Protein AF-A0A8D8S156-F1 (afdb_monomer)

Nearest PDB structures (foldseek):
  2j7q-assembly1_A  TM=8.867E-01  e=9.018E-03  Murid betaherpesvirus 1
  2j7q-assembly2_C  TM=8.568E-01  e=9.575E-03  Murid betaherpesvirus 1
  8adc-assembly1_B  TM=6.521E-01  e=1.154E+00  Waddlia chondrophila

Secondary structure (DSSP, 8-state):
-PPP-PPPPS---PPPSS-TT-TTS-GGGSS--HHHHHHHHHHHHTTS-GGG--HHHHHHHHHHHHHHHHHHHHH-S--S-SS--GGGS--TTEEETTEEE----------TT-TTS-HHHHHHHHHHH-SEEEEEETTTEEEEEE--

Radius of gyration: 17.27 Å; Cα contacts (8 Å, |Δi|>4): 164; chains: 1; bounding box: 49×50×44 Å

Organism: NCBI:txid428564

InterPro domains:
  IPR006928 Herpesvirus large tegument protein, USP domain [PF04843] (24-141)

Sequence (148 aa):
MATFSAVRFCSLVVVGERSQDSSRYKKKYRNTQCTSNALGSLCMARTLSVSEWTSGTITDILDIGFKIHKRSFENRTDKSSEYLASDELLLDDIKVGSKKIECEAVSEFGLGGYLYYNLVQLVGTFFEKYSYGIFTFNNTSTLANCIF

pLDDT: mean 80.77, std 17.19, range [26.23, 96.12]

Mean predicted aligned error: 8.1 Å

Structure (mmCIF, N/CA/C/O backbone):
data_AF-A0A8D8S156-F1
#
_entry.id   AF-A0A8D8S156-F1
#
loop_
_atom_site.group_PDB
_atom_site.id
_atom_site.type_symbol
_atom_site.label_atom_id
_atom_site.label_alt_id
_atom_site.label_comp_id
_atom_site.label_asym_id
_atom_site.label_entity_id
_atom_site.label_seq_id
_atom_site.pdbx_PDB_ins_code
_atom_site.Cartn_x
_atom_site.Cartn_y
_atom_site.Cartn_z
_atom_site.occupancy
_atom_site.B_iso_or_equiv
_atom_site.auth_seq_id
_atom_site.auth_comp_id
_atom_site.auth_asym_id
_atom_site.auth_atom_id
_atom_site.pdbx_PDB_model_num
ATOM 1 N N . MET A 1 1 ? -29.842 -35.008 -17.390 1.00 36.75 1 MET A N 1
ATOM 2 C CA . MET A 1 1 ? -30.301 -33.605 -17.447 1.00 36.75 1 MET A CA 1
ATOM 3 C C . MET A 1 1 ? -29.492 -32.854 -16.401 1.00 36.75 1 MET A C 1
ATOM 5 O O . MET A 1 1 ? -29.607 -33.197 -15.235 1.00 36.75 1 MET A O 1
ATOM 9 N N . ALA A 1 2 ? -28.567 -31.986 -16.814 1.00 30.05 2 ALA A N 1
ATOM 10 C CA . ALA A 1 2 ? -27.703 -31.259 -15.884 1.00 30.05 2 ALA A CA 1
ATOM 11 C C . ALA A 1 2 ? -28.387 -29.951 -15.476 1.00 30.05 2 ALA A C 1
ATOM 13 O O . ALA A 1 2 ? -28.815 -29.182 -16.336 1.00 30.05 2 ALA A O 1
ATOM 14 N N . THR A 1 3 ? -28.506 -29.721 -14.175 1.00 26.23 3 THR A N 1
ATOM 15 C CA . THR A 1 3 ? -28.941 -28.451 -13.597 1.00 26.23 3 THR A CA 1
ATOM 16 C C . THR A 1 3 ? -27.712 -27.622 -13.258 1.00 26.23 3 THR A C 1
ATOM 18 O O . THR A 1 3 ? -26.827 -28.073 -12.534 1.00 26.23 3 THR A O 1
ATOM 21 N N . PHE A 1 4 ? -27.664 -26.399 -13.779 1.00 30.81 4 PHE A N 1
ATOM 22 C CA . PHE A 1 4 ? -26.671 -25.400 -13.404 1.00 30.81 4 PHE A CA 1
ATOM 23 C C . PHE A 1 4 ? -27.339 -24.404 -12.461 1.00 30.81 4 PHE A C 1
ATOM 25 O O . PHE A 1 4 ? -28.304 -23.740 -12.839 1.00 30.81 4 PHE A O 1
ATOM 32 N N . SER A 1 5 ? -26.832 -24.315 -11.236 1.00 36.88 5 SER A N 1
ATOM 33 C CA . SER A 1 5 ? -27.278 -23.340 -10.242 1.00 36.88 5 SER A CA 1
ATOM 34 C C . SER A 1 5 ? -26.220 -22.250 -10.119 1.00 36.88 5 SER A C 1
ATOM 36 O O . SER A 1 5 ? -25.063 -22.545 -9.829 1.00 36.88 5 SER A O 1
ATOM 38 N N . ALA A 1 6 ? -26.606 -20.993 -10.329 1.00 46.16 6 ALA A N 1
ATOM 39 C CA . ALA A 1 6 ? -25.741 -19.845 -10.081 1.00 46.16 6 ALA A CA 1
ATOM 40 C C . ALA A 1 6 ? -26.011 -19.290 -8.676 1.00 46.16 6 ALA A C 1
ATOM 42 O O . ALA A 1 6 ? -27.142 -18.930 -8.350 1.00 46.16 6 ALA A O 1
ATOM 43 N N . VAL A 1 7 ? -24.966 -19.203 -7.853 1.00 46.78 7 VAL A N 1
ATOM 44 C CA . VAL A 1 7 ? -25.000 -18.533 -6.546 1.00 46.78 7 VAL A CA 1
ATOM 45 C C . VAL A 1 7 ? -24.518 -17.095 -6.741 1.00 46.78 7 VAL A C 1
ATOM 47 O O . VAL A 1 7 ? -23.430 -16.868 -7.267 1.00 46.78 7 VAL A O 1
ATOM 50 N N . ARG A 1 8 ? -25.333 -16.111 -6.346 1.00 39.84 8 ARG A N 1
ATOM 51 C CA . ARG A 1 8 ? -24.987 -14.682 -6.388 1.00 39.84 8 ARG A CA 1
ATOM 52 C C . ARG A 1 8 ? -24.569 -14.233 -4.989 1.00 39.84 8 ARG A C 1
ATOM 54 O O . ARG A 1 8 ? -25.395 -14.238 -4.082 1.00 39.84 8 ARG A O 1
ATOM 61 N N . PHE A 1 9 ? -23.317 -13.819 -4.820 1.00 53.00 9 PHE A N 1
ATOM 62 C CA . PHE A 1 9 ? -22.876 -13.134 -3.604 1.00 53.00 9 PHE A CA 1
ATOM 63 C C . PHE A 1 9 ? -23.232 -11.642 -3.693 1.00 53.00 9 PHE A C 1
ATOM 65 O O . PHE A 1 9 ? -22.920 -10.980 -4.685 1.00 53.00 9 PHE A O 1
ATOM 72 N N . CYS A 1 10 ? -23.896 -11.111 -2.665 1.00 48.03 10 CYS A N 1
ATOM 73 C CA . CYS A 1 10 ? -24.144 -9.679 -2.510 1.00 48.03 10 CYS A CA 1
ATOM 74 C C . CYS A 1 10 ? -22.885 -9.014 -1.922 1.00 48.03 10 CYS A C 1
ATOM 76 O O . CYS A 1 10 ? -22.401 -9.438 -0.880 1.00 48.03 10 CYS A O 1
ATOM 78 N N . SER A 1 11 ? -22.362 -8.006 -2.634 1.00 50.12 11 SER A N 1
ATOM 79 C CA . SER A 1 11 ? -21.131 -7.226 -2.379 1.00 50.12 11 SER A CA 1
ATOM 80 C C . SER A 1 11 ? -19.833 -8.033 -2.178 1.00 50.12 11 SER A C 1
ATOM 82 O O . SER A 1 11 ? -19.454 -8.365 -1.063 1.00 50.12 11 SER A O 1
ATOM 84 N N . LEU A 1 12 ? -19.103 -8.255 -3.278 1.00 69.56 12 LEU A N 1
ATOM 85 C CA . LEU A 1 12 ? -17.745 -8.835 -3.329 1.00 69.56 12 LEU A CA 1
ATOM 86 C C . LEU A 1 12 ? -16.613 -7.803 -3.130 1.00 69.56 12 LEU A C 1
ATOM 88 O O . LEU A 1 12 ? -15.444 -8.128 -3.316 1.00 69.56 12 LEU A O 1
ATOM 92 N N . VAL A 1 13 ? -16.942 -6.548 -2.808 1.00 78.25 13 VAL A N 1
ATOM 93 C CA . VAL A 1 13 ? -15.975 -5.443 -2.737 1.00 78.25 13 VAL A CA 1
ATOM 94 C C . VAL A 1 13 ? -16.054 -4.784 -1.369 1.00 78.25 13 VAL A C 1
ATOM 96 O O . VAL A 1 13 ? -17.074 -4.193 -1.019 1.00 78.25 13 VAL A O 1
ATOM 99 N N . VAL A 1 14 ? -14.957 -4.851 -0.617 1.00 82.75 14 VAL A N 1
ATOM 100 C CA . VAL A 1 14 ? -14.780 -4.092 0.624 1.00 82.75 14 VAL A CA 1
ATOM 101 C C . VAL A 1 14 ? -14.156 -2.746 0.270 1.00 82.75 14 VAL A C 1
ATOM 103 O O . VAL A 1 14 ? -13.042 -2.684 -0.247 1.00 82.75 14 VAL A O 1
ATOM 106 N N . VAL A 1 15 ? -14.882 -1.659 0.528 1.00 84.81 15 VAL A N 1
ATOM 107 C CA . VAL A 1 15 ? -14.422 -0.292 0.245 1.00 84.81 15 VAL A CA 1
ATOM 108 C C . VAL A 1 15 ? -13.897 0.336 1.530 1.00 84.81 15 VAL A C 1
ATOM 110 O O . VAL A 1 15 ? -14.511 0.193 2.587 1.00 84.81 15 VAL A O 1
ATOM 113 N N . GLY A 1 16 ? -12.763 1.031 1.453 1.00 84.31 16 GLY A N 1
ATOM 114 C CA . GLY A 1 16 ? -12.232 1.791 2.583 1.00 84.31 16 GLY A CA 1
ATOM 115 C C . GLY A 1 16 ? -13.044 3.049 2.877 1.00 84.31 16 GLY A C 1
ATOM 116 O O . GLY A 1 16 ? -13.679 3.619 1.996 1.00 84.31 16 GLY A O 1
ATOM 117 N N . GLU A 1 17 ? -12.966 3.532 4.114 1.00 89.88 17 GLU A N 1
ATOM 118 C CA . GLU A 1 17 ? -13.616 4.787 4.538 1.00 89.88 17 GLU A CA 1
ATOM 119 C C . GLU A 1 17 ? -12.998 6.027 3.870 1.00 89.88 17 GLU A C 1
ATOM 121 O O . GLU A 1 17 ? -13.553 7.125 3.896 1.00 89.88 17 GLU A O 1
ATOM 126 N N . ARG A 1 18 ? -11.810 5.856 3.285 1.00 91.06 18 ARG A N 1
ATOM 127 C CA . ARG A 1 18 ? -11.044 6.883 2.587 1.00 91.06 18 ARG A CA 1
ATOM 128 C C . ARG A 1 18 ? -10.239 6.270 1.449 1.00 91.06 18 ARG A C 1
ATOM 130 O O . ARG A 1 18 ? -9.983 5.069 1.426 1.00 91.06 18 ARG A O 1
ATOM 137 N N . SER A 1 19 ? -9.785 7.129 0.543 1.00 91.69 19 SER A N 1
ATOM 138 C CA . SER A 1 19 ? -8.843 6.776 -0.516 1.00 91.69 19 SER A CA 1
ATOM 139 C C . SER A 1 19 ? -7.413 7.198 -0.162 1.00 91.69 19 SER A C 1
ATOM 141 O O . SER A 1 19 ? -7.154 7.899 0.823 1.00 91.69 19 SER A O 1
ATOM 143 N N . GLN A 1 20 ? -6.472 6.817 -1.021 1.00 91.31 20 GLN A N 1
ATOM 144 C CA . GLN A 1 20 ? -5.080 7.266 -0.971 1.00 91.31 20 GLN A CA 1
ATOM 145 C C . GLN A 1 20 ? -4.895 8.795 -1.148 1.00 91.31 20 GLN A C 1
ATOM 147 O O . GLN A 1 20 ? -3.815 9.312 -0.861 1.00 91.31 20 GLN A O 1
ATOM 152 N N . ASP A 1 21 ? -5.940 9.536 -1.540 1.00 94.19 21 ASP A N 1
ATOM 153 C CA . ASP A 1 21 ? -5.945 11.009 -1.600 1.00 94.19 21 ASP A CA 1
ATOM 154 C C . ASP A 1 21 ? -6.416 11.678 -0.293 1.00 94.19 21 ASP A C 1
ATOM 156 O O . ASP A 1 21 ? -6.597 12.893 -0.209 1.00 94.19 21 ASP A O 1
ATOM 160 N N . SER A 1 22 ? -6.650 10.897 0.764 1.00 94.06 22 SER A N 1
ATOM 161 C CA . SER A 1 22 ? -7.154 11.431 2.029 1.00 94.06 22 SER A CA 1
ATOM 162 C C . SER A 1 22 ? -6.309 12.596 2.556 1.00 94.06 22 SER A C 1
ATOM 164 O O . SER A 1 22 ? -5.074 12.548 2.586 1.00 94.06 22 SER A O 1
ATOM 166 N N . SER A 1 23 ? -6.987 13.621 3.082 1.00 95.00 23 SER A N 1
ATOM 167 C CA . SER A 1 23 ? -6.347 14.789 3.694 1.00 95.00 23 SER A CA 1
ATOM 168 C C . SER A 1 23 ? -5.447 14.445 4.888 1.00 95.00 23 SER A C 1
ATOM 170 O O . SER A 1 23 ? -4.533 15.208 5.206 1.00 95.00 23 SER A O 1
ATOM 172 N N . ARG A 1 24 ? -5.656 13.267 5.492 1.00 93.56 24 ARG A N 1
ATOM 173 C CA . ARG A 1 24 ? -4.827 12.679 6.551 1.00 93.56 24 ARG A CA 1
ATOM 174 C C . ARG A 1 24 ? -3.387 12.405 6.112 1.00 93.56 24 ARG A C 1
ATOM 176 O O . ARG A 1 24 ? -2.481 12.435 6.944 1.00 93.56 24 ARG A O 1
ATOM 183 N N . TYR A 1 25 ? -3.159 12.168 4.823 1.00 94.19 25 TYR A N 1
ATOM 184 C CA . TYR A 1 25 ? -1.818 12.028 4.265 1.00 94.19 25 TYR A CA 1
ATOM 185 C C . TYR A 1 25 ? -1.257 13.400 3.887 1.00 94.19 25 TYR A C 1
ATOM 187 O O . TYR A 1 25 ? -1.988 14.300 3.459 1.00 94.19 25 TYR A O 1
ATOM 195 N N . LYS A 1 26 ? 0.061 13.594 4.034 1.00 93.19 26 LYS A N 1
ATOM 196 C CA . LYS A 1 26 ? 0.704 14.848 3.604 1.00 93.19 26 LYS A CA 1
ATOM 197 C C . LYS A 1 26 ? 0.529 15.010 2.094 1.00 93.19 26 LYS A C 1
ATOM 199 O O . LYS A 1 26 ? 0.734 14.049 1.365 1.00 93.19 26 LYS A O 1
ATOM 204 N N . LYS A 1 27 ? 0.216 16.229 1.636 1.00 92.75 27 LYS A N 1
ATOM 205 C CA . LYS A 1 27 ? -0.128 16.528 0.232 1.00 92.75 27 LYS A CA 1
ATOM 206 C C . LYS A 1 27 ? 0.858 15.939 -0.789 1.00 92.75 27 LYS A C 1
ATOM 208 O O . LYS A 1 27 ? 0.414 15.372 -1.770 1.00 92.75 27 LYS A O 1
ATOM 213 N N . LYS A 1 28 ? 2.164 16.004 -0.509 1.00 91.38 28 LYS A N 1
ATOM 214 C CA . LYS A 1 28 ? 3.238 15.477 -1.374 1.00 91.38 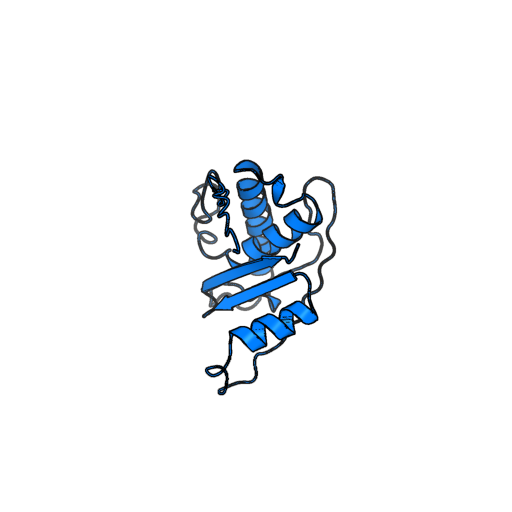28 LYS A CA 1
ATOM 215 C C . LYS A 1 28 ? 3.310 13.946 -1.518 1.00 91.38 28 LYS A C 1
ATOM 217 O O . LYS A 1 28 ? 4.171 13.456 -2.226 1.00 91.38 28 LYS A O 1
ATOM 222 N N . TYR A 1 29 ? 2.506 13.201 -0.765 1.00 92.19 29 TYR A N 1
ATOM 223 C CA . TYR A 1 29 ? 2.495 11.734 -0.766 1.00 92.19 29 TYR A CA 1
ATOM 224 C C . TYR A 1 29 ? 1.117 11.175 -1.142 1.00 92.19 29 TYR A C 1
ATOM 226 O O . TYR A 1 29 ? 0.869 9.991 -0.943 1.00 92.19 29 TYR A O 1
ATOM 234 N N . ARG A 1 30 ? 0.172 12.031 -1.548 1.00 93.12 30 ARG A N 1
ATOM 235 C CA . ARG A 1 30 ? -1.186 11.612 -1.909 1.00 93.12 30 ARG A CA 1
ATOM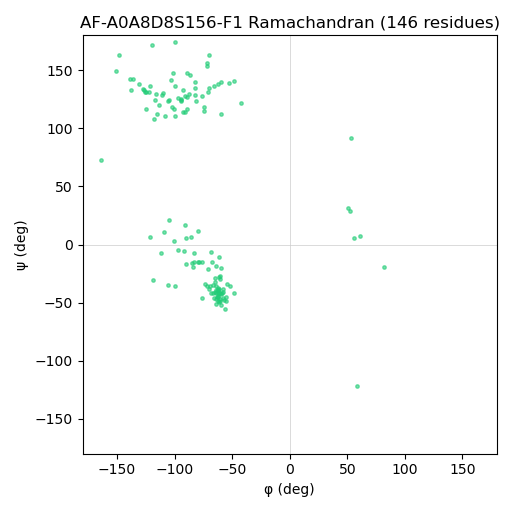 236 C C . ARG A 1 30 ? -1.195 11.107 -3.343 1.00 93.12 30 ARG A C 1
ATOM 238 O O . ARG A 1 30 ? -0.583 11.727 -4.201 1.00 93.12 30 ARG A O 1
ATOM 245 N N . ASN A 1 31 ? -1.933 10.028 -3.593 1.00 91.56 31 ASN A N 1
ATOM 246 C CA . ASN A 1 31 ? -2.039 9.342 -4.888 1.00 91.56 31 ASN A CA 1
ATOM 247 C C . ASN A 1 31 ? -0.737 8.749 -5.461 1.00 91.56 31 ASN A C 1
ATOM 249 O O . ASN A 1 31 ? -0.758 8.228 -6.570 1.00 91.56 31 ASN A O 1
ATOM 253 N N . THR A 1 32 ? 0.364 8.757 -4.711 1.00 91.44 32 THR A N 1
ATOM 254 C CA . THR A 1 32 ? 1.676 8.246 -5.154 1.00 91.44 32 THR A CA 1
ATOM 255 C C . THR A 1 32 ? 2.098 6.983 -4.404 1.00 91.44 32 THR A C 1
ATOM 257 O O . THR A 1 32 ? 3.084 6.335 -4.748 1.00 91.44 32 THR A O 1
ATOM 260 N N . GLN A 1 33 ? 1.337 6.600 -3.377 1.00 92.94 33 GLN A N 1
ATOM 261 C CA . GLN A 1 33 ? 1.623 5.477 -2.490 1.00 92.94 33 GLN A CA 1
ATOM 262 C C . GLN A 1 33 ? 1.005 4.141 -2.945 1.00 92.94 33 GLN A C 1
ATOM 264 O O . GLN A 1 33 ? 0.915 3.212 -2.145 1.00 92.94 33 GLN A O 1
ATOM 269 N N . CYS A 1 34 ? 0.578 4.019 -4.206 1.00 90.62 34 CYS A N 1
ATOM 270 C CA . CYS A 1 34 ? -0.133 2.844 -4.729 1.00 90.62 34 CYS A CA 1
ATOM 271 C C . CYS A 1 34 ? 0.656 1.533 -4.556 1.00 90.62 34 CYS A C 1
ATOM 273 O O . CYS A 1 34 ? 0.122 0.572 -4.003 1.00 90.62 34 CYS A O 1
ATOM 275 N N . THR A 1 35 ? 1.940 1.506 -4.924 1.00 90.50 35 THR A N 1
ATOM 276 C CA . THR A 1 35 ? 2.807 0.325 -4.758 1.00 90.50 35 THR A CA 1
ATOM 277 C C . THR A 1 35 ? 2.987 -0.058 -3.291 1.00 90.50 35 THR A C 1
ATOM 279 O O . THR A 1 35 ? 2.944 -1.231 -2.927 1.00 90.50 35 THR A O 1
ATOM 282 N N . SER A 1 3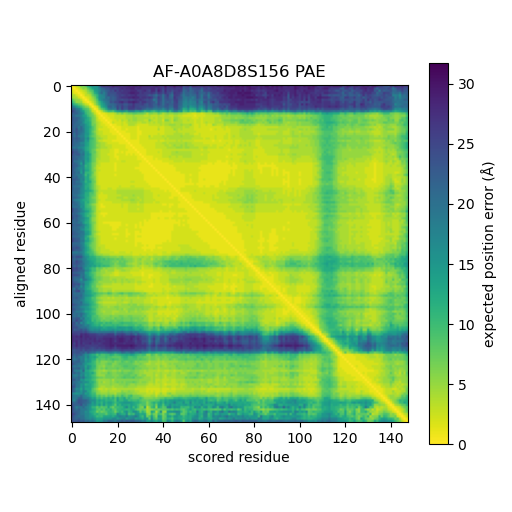6 ? 3.110 0.931 -2.408 1.00 94.06 36 SER A N 1
ATOM 283 C CA . SER A 1 36 ? 3.244 0.680 -0.973 1.00 94.06 36 SER A CA 1
ATOM 284 C C . SER A 1 36 ? 1.926 0.226 -0.334 1.00 94.06 36 SER A C 1
ATOM 286 O O . SER A 1 36 ? 1.946 -0.611 0.564 1.00 94.06 36 SER A O 1
ATOM 288 N N . ASN A 1 37 ? 0.779 0.728 -0.805 1.00 94.75 37 ASN A N 1
ATOM 289 C CA . ASN A 1 37 ? -0.545 0.243 -0.404 1.00 94.75 37 ASN A CA 1
ATOM 290 C C . ASN A 1 37 ? -0.758 -1.210 -0.842 1.00 94.75 37 ASN A C 1
ATOM 292 O O . ASN A 1 37 ? -1.304 -1.997 -0.071 1.00 94.75 37 ASN A O 1
ATOM 296 N N . ALA A 1 38 ? -0.291 -1.572 -2.042 1.00 92.69 38 ALA A N 1
ATOM 297 C CA . ALA A 1 38 ? -0.313 -2.947 -2.523 1.00 92.69 38 ALA A CA 1
ATOM 298 C C . ALA A 1 38 ? 0.507 -3.869 -1.607 1.00 92.69 38 ALA A C 1
ATOM 300 O O . ALA A 1 38 ? 0.001 -4.886 -1.150 1.00 92.69 38 ALA A O 1
ATOM 301 N N . LEU A 1 39 ? 1.727 -3.482 -1.227 1.00 93.06 39 LEU A N 1
ATOM 302 C CA . LEU A 1 39 ? 2.500 -4.244 -0.240 1.00 93.06 39 LEU A CA 1
ATOM 303 C C . LEU A 1 39 ? 1.793 -4.323 1.126 1.00 93.06 39 LEU A C 1
ATOM 305 O O . LEU A 1 39 ? 1.765 -5.382 1.756 1.00 93.06 39 LEU A O 1
ATOM 309 N N . GLY A 1 40 ? 1.195 -3.219 1.580 1.00 94.69 40 GLY A N 1
ATOM 310 C CA . GLY A 1 40 ? 0.427 -3.171 2.824 1.00 94.69 40 GLY A CA 1
ATOM 311 C C . GLY A 1 40 ? -0.743 -4.159 2.845 1.00 94.69 40 GLY A C 1
ATOM 312 O O . GLY A 1 40 ? -0.985 -4.790 3.875 1.00 94.69 40 GLY A O 1
ATOM 313 N N . SER A 1 41 ? -1.433 -4.350 1.715 1.00 93.94 41 SER A N 1
ATOM 314 C CA . SER A 1 41 ? -2.539 -5.307 1.613 1.00 93.94 41 SER A CA 1
ATOM 315 C C . SER A 1 41 ? -2.057 -6.757 1.661 1.00 93.94 41 SER A C 1
ATOM 317 O O . SER A 1 41 ? -2.675 -7.564 2.354 1.00 93.94 41 SER A O 1
ATOM 319 N N . LEU A 1 42 ? -0.918 -7.078 1.036 1.00 93.12 42 LEU A N 1
ATOM 320 C CA . LEU A 1 42 ? -0.295 -8.405 1.148 1.00 93.12 42 LEU A CA 1
ATOM 321 C C . LEU A 1 42 ? 0.109 -8.707 2.601 1.00 93.12 42 LEU A C 1
ATOM 323 O O . LEU A 1 42 ? -0.180 -9.782 3.128 1.00 93.12 42 LEU A O 1
ATOM 327 N N . CYS A 1 43 ? 0.709 -7.731 3.291 1.00 93.31 43 CYS A N 1
ATOM 328 C CA . CYS A 1 43 ? 1.078 -7.863 4.704 1.00 93.31 43 CYS A CA 1
ATOM 329 C C . CYS A 1 43 ? -0.151 -8.083 5.602 1.00 93.31 43 CYS A C 1
ATOM 331 O O . CYS A 1 43 ? -0.111 -8.878 6.547 1.00 93.31 43 CYS A O 1
ATOM 333 N N . MET A 1 44 ? -1.257 -7.394 5.300 1.00 94.00 44 MET A N 1
ATOM 334 C CA . MET A 1 44 ? -2.528 -7.589 5.992 1.00 94.00 44 MET A CA 1
ATOM 335 C C . MET A 1 44 ? -3.104 -8.980 5.722 1.00 94.00 44 MET A C 1
ATOM 337 O O . MET A 1 44 ? -3.472 -9.661 6.674 1.00 94.00 44 MET A O 1
ATOM 341 N N . ALA A 1 45 ? -3.111 -9.441 4.467 1.00 91.50 45 ALA A N 1
ATOM 342 C CA . ALA A 1 45 ? -3.621 -10.761 4.084 1.00 91.50 45 ALA A CA 1
ATOM 343 C C . ALA A 1 45 ? -2.860 -11.902 4.776 1.00 91.50 45 ALA A C 1
ATOM 345 O O . ALA A 1 45 ? -3.431 -12.941 5.093 1.00 91.50 45 ALA A O 1
ATOM 346 N N . ARG A 1 46 ? -1.573 -11.691 5.081 1.00 90.44 46 ARG A N 1
ATOM 347 C CA . ARG A 1 46 ? -0.764 -12.640 5.856 1.00 90.44 46 ARG A CA 1
ATOM 348 C C . ARG A 1 46 ? -1.150 -12.706 7.340 1.00 90.44 46 ARG A C 1
ATOM 350 O O . ARG A 1 46 ? -0.816 -13.685 8.012 1.00 90.44 46 ARG A O 1
ATOM 357 N N . THR A 1 47 ? -1.807 -11.666 7.851 1.00 91.44 47 THR A N 1
ATOM 358 C CA . THR A 1 47 ? -2.119 -11.468 9.275 1.00 91.44 47 THR A CA 1
ATOM 359 C C . THR A 1 47 ? -3.587 -11.718 9.615 1.00 91.44 47 THR A C 1
ATOM 361 O O . THR A 1 47 ? -3.867 -12.191 10.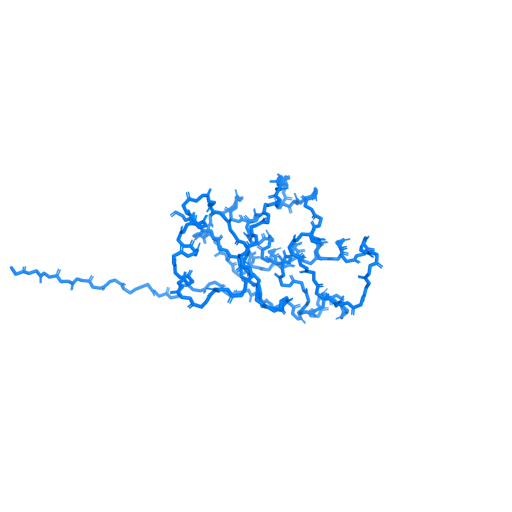719 1.00 91.44 47 THR A O 1
ATOM 364 N N . LEU A 1 48 ? -4.488 -11.377 8.695 1.00 91.19 48 LEU A N 1
ATOM 365 C CA . LEU A 1 48 ? -5.940 -11.414 8.827 1.00 91.19 48 LEU A CA 1
ATOM 366 C C . LEU A 1 48 ? -6.538 -11.965 7.529 1.00 91.19 48 LEU A C 1
ATOM 368 O O . LEU A 1 48 ? -6.171 -11.496 6.446 1.00 91.19 48 LEU A O 1
ATOM 372 N N . SER A 1 49 ? -7.468 -12.919 7.633 1.00 90.06 49 SER A N 1
ATOM 373 C CA . SER A 1 49 ? -8.110 -13.500 6.452 1.00 90.06 49 SER A CA 1
ATOM 374 C C . SER A 1 49 ? -8.827 -12.418 5.646 1.00 90.06 49 SER A C 1
ATOM 376 O O . SER A 1 49 ? -9.497 -11.557 6.216 1.00 90.06 49 SER A O 1
ATOM 378 N N . VAL A 1 50 ? -8.749 -12.477 4.313 1.00 87.25 50 VAL A N 1
ATOM 379 C CA . VAL A 1 50 ? -9.462 -11.521 3.444 1.00 87.25 50 VAL A CA 1
ATOM 380 C C . VAL A 1 50 ? -10.976 -11.585 3.632 1.00 87.25 50 VAL A C 1
ATOM 382 O O . VAL A 1 50 ? -11.650 -10.567 3.500 1.00 87.25 50 VAL A O 1
ATOM 385 N N . SER A 1 51 ? -11.516 -12.736 4.043 1.00 88.19 51 SER A N 1
ATOM 386 C CA . SER 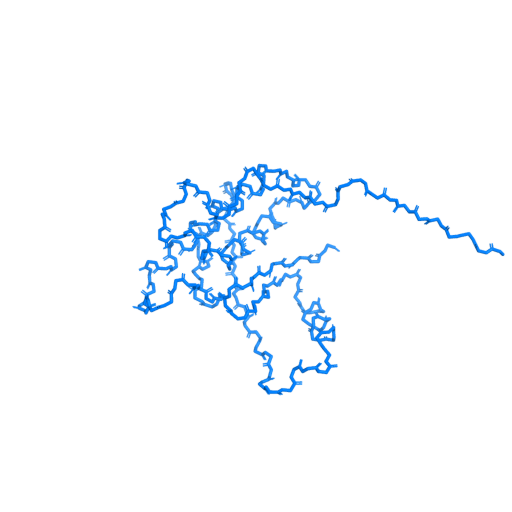A 1 51 ? -12.935 -12.875 4.398 1.00 88.19 51 SER A CA 1
ATOM 387 C C . SER A 1 51 ? -13.352 -12.044 5.618 1.00 88.19 51 SER A C 1
ATOM 389 O O . SER A 1 51 ? -14.540 -11.822 5.825 1.00 88.19 51 SER A O 1
ATOM 391 N N . GLU A 1 52 ? -12.394 -11.615 6.440 1.00 90.12 52 GLU A N 1
ATOM 392 C CA . GLU A 1 52 ? -12.610 -10.821 7.655 1.00 90.12 52 GLU A CA 1
ATOM 393 C C . GLU A 1 52 ? -12.313 -9.331 7.429 1.00 90.12 52 GLU A C 1
ATOM 395 O O . GLU A 1 52 ? -12.358 -8.532 8.366 1.00 90.12 52 GLU A O 1
ATOM 400 N N . TRP A 1 53 ? -11.978 -8.935 6.197 1.00 91.88 53 TRP A N 1
ATOM 401 C CA . TRP A 1 53 ? -11.650 -7.550 5.896 1.00 91.88 53 TRP A CA 1
ATOM 402 C C . TRP A 1 53 ? -12.881 -6.656 5.979 1.00 91.88 53 TRP A C 1
ATOM 404 O O . TRP A 1 53 ? -13.947 -6.937 5.436 1.00 91.88 53 TRP A O 1
ATOM 414 N N . THR A 1 54 ? -12.688 -5.518 6.629 1.00 92.56 54 THR A N 1
ATOM 415 C CA . THR A 1 54 ? -13.689 -4.465 6.777 1.00 92.56 54 THR A CA 1
ATOM 416 C C . THR A 1 54 ? -13.182 -3.174 6.147 1.00 92.56 54 THR A C 1
ATOM 418 O O . THR A 1 54 ? -12.004 -3.047 5.805 1.00 92.56 54 THR A O 1
ATOM 421 N N . SER A 1 55 ? -14.043 -2.163 6.045 1.00 91.69 55 SER A N 1
ATOM 422 C CA . SER A 1 55 ? -13.619 -0.810 5.667 1.00 91.69 55 SER A CA 1
ATOM 423 C C . SER A 1 55 ? -12.493 -0.277 6.564 1.00 91.69 55 SER A C 1
ATOM 425 O O . SER A 1 55 ? -11.584 0.387 6.064 1.00 91.69 55 SER A O 1
ATOM 427 N N . GLY A 1 56 ? -12.498 -0.639 7.855 1.00 93.88 56 GLY A N 1
ATOM 428 C CA . GLY A 1 56 ? -11.413 -0.345 8.795 1.00 93.88 56 GLY A CA 1
ATOM 429 C C . GLY A 1 56 ? -10.105 -1.048 8.423 1.00 93.88 56 GLY A C 1
ATOM 430 O O . GLY A 1 56 ? -9.051 -0.421 8.410 1.00 93.88 56 GLY A O 1
ATOM 431 N N . THR A 1 57 ? -10.173 -2.310 7.995 1.00 94.75 57 THR A N 1
ATOM 432 C CA . THR A 1 57 ? -9.004 -3.047 7.489 1.00 94.75 57 THR A CA 1
ATOM 433 C C . THR A 1 57 ? -8.387 -2.362 6.269 1.00 94.75 57 THR A C 1
ATOM 435 O O . THR A 1 57 ? -7.167 -2.224 6.191 1.00 94.75 57 THR A O 1
ATOM 438 N N . ILE A 1 58 ? -9.209 -1.875 5.332 1.00 94.44 58 ILE A N 1
ATOM 439 C CA . ILE A 1 58 ? -8.714 -1.112 4.175 1.00 94.44 58 ILE A CA 1
ATOM 440 C C . ILE A 1 58 ? -8.067 0.206 4.630 1.00 94.44 58 ILE A C 1
ATOM 442 O O . ILE A 1 58 ? -6.994 0.570 4.154 1.00 94.44 58 ILE A O 1
ATOM 446 N N . THR A 1 59 ? -8.673 0.905 5.592 1.00 94.25 59 THR A N 1
ATOM 447 C CA . THR A 1 59 ? -8.107 2.111 6.218 1.00 94.25 59 THR A CA 1
ATOM 448 C C . THR A 1 59 ? -6.736 1.842 6.856 1.00 94.25 59 THR A C 1
ATOM 450 O O . THR A 1 59 ? -5.831 2.670 6.705 1.00 94.25 59 THR A O 1
ATOM 453 N N . ASP A 1 60 ? -6.558 0.697 7.519 1.00 95.31 60 ASP A N 1
ATOM 454 C CA . ASP A 1 60 ? -5.284 0.277 8.111 1.00 95.31 60 ASP A CA 1
ATOM 455 C C . ASP A 1 60 ? -4.239 -0.057 7.044 1.00 95.31 60 ASP A C 1
ATOM 457 O O . ASP A 1 60 ? -3.087 0.366 7.159 1.00 95.31 60 ASP A O 1
ATOM 461 N N . ILE A 1 61 ? -4.640 -0.748 5.970 1.00 95.88 61 ILE A N 1
ATOM 462 C CA . ILE A 1 61 ? -3.785 -1.025 4.806 1.00 95.88 61 ILE A CA 1
ATOM 463 C C . ILE A 1 61 ? -3.224 0.279 4.230 1.00 95.8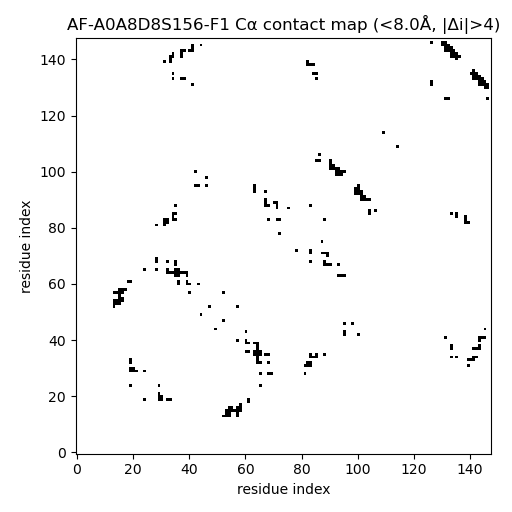8 61 ILE A C 1
ATOM 465 O O . ILE A 1 61 ? -2.022 0.369 3.978 1.00 95.88 61 ILE A O 1
ATOM 469 N N . LEU A 1 62 ? -4.060 1.310 4.070 1.00 95.75 62 LEU A N 1
ATOM 470 C CA . LEU A 1 62 ? -3.612 2.608 3.561 1.00 95.75 62 LEU A CA 1
ATOM 471 C C . LEU A 1 62 ? -2.648 3.317 4.532 1.00 95.75 62 LEU A C 1
ATOM 473 O O . LEU A 1 62 ? -1.712 3.988 4.097 1.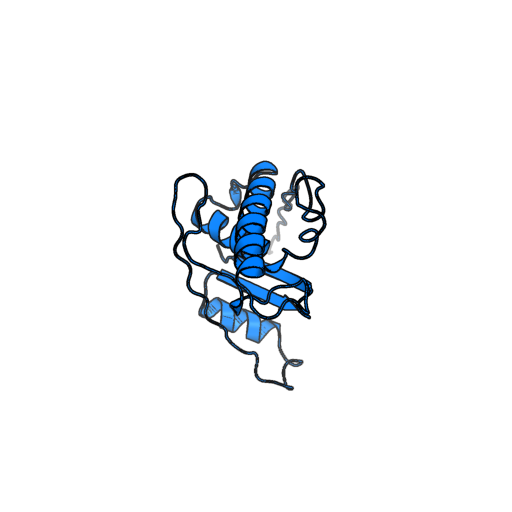00 95.75 62 LEU A O 1
ATOM 477 N N . ASP A 1 63 ? -2.834 3.178 5.849 1.00 95.94 63 ASP A N 1
ATOM 478 C CA . ASP A 1 63 ? -1.903 3.742 6.839 1.00 95.94 63 ASP A CA 1
ATOM 479 C C . ASP A 1 63 ? -0.567 2.989 6.889 1.00 95.94 63 ASP A C 1
ATOM 481 O O . ASP A 1 63 ? 0.482 3.618 7.059 1.00 95.94 63 ASP A O 1
ATOM 485 N N . ILE A 1 64 ? -0.575 1.667 6.707 1.00 95.81 64 ILE A N 1
ATOM 486 C CA . ILE A 1 64 ? 0.641 0.859 6.543 1.00 95.81 64 ILE A CA 1
ATOM 487 C C . ILE A 1 64 ? 1.369 1.280 5.261 1.00 95.81 64 ILE A C 1
ATOM 489 O O . ILE A 1 64 ? 2.551 1.630 5.314 1.00 95.81 64 ILE A O 1
ATOM 493 N N . GLY A 1 65 ? 0.656 1.330 4.134 1.00 95.38 65 GLY A N 1
ATOM 494 C CA . GLY A 1 65 ? 1.208 1.722 2.840 1.00 95.38 65 GLY A CA 1
ATOM 495 C C . GLY A 1 65 ? 1.799 3.129 2.854 1.00 95.38 65 GLY A C 1
ATOM 496 O O . GLY A 1 65 ? 2.917 3.331 2.387 1.00 95.38 65 GLY A O 1
ATOM 497 N N . PHE A 1 66 ? 1.134 4.094 3.495 1.00 96.12 66 PHE A N 1
ATOM 498 C CA . PHE A 1 66 ? 1.680 5.440 3.677 1.00 96.12 66 PHE A CA 1
ATOM 499 C C . PHE A 1 66 ? 2.996 5.455 4.470 1.00 96.12 66 PHE A C 1
ATOM 501 O O . PHE A 1 66 ? 3.921 6.183 4.103 1.00 96.12 66 PHE A O 1
ATOM 508 N N . LYS A 1 67 ? 3.111 4.666 5.550 1.00 95.69 67 LYS A N 1
ATOM 509 C CA . LYS A 1 67 ? 4.353 4.576 6.341 1.00 95.69 67 LYS A CA 1
ATOM 510 C C . LYS A 1 67 ? 5.500 4.005 5.507 1.00 95.69 67 LYS A C 1
ATOM 512 O O . LYS A 1 67 ? 6.588 4.582 5.517 1.00 95.69 67 LYS A O 1
ATOM 517 N N . ILE A 1 68 ? 5.237 2.928 4.764 1.00 95.44 68 ILE A N 1
ATOM 518 C CA . ILE A 1 68 ? 6.207 2.299 3.857 1.00 95.44 68 ILE A CA 1
ATOM 519 C C . ILE A 1 68 ? 6.634 3.292 2.771 1.00 95.44 68 ILE A C 1
ATOM 521 O O . ILE A 1 68 ? 7.831 3.506 2.578 1.00 95.44 68 ILE A O 1
ATOM 525 N N . HIS A 1 69 ? 5.671 3.945 2.111 1.00 95.06 69 HIS A N 1
ATOM 526 C CA . HIS A 1 69 ? 5.932 4.911 1.044 1.00 95.06 69 HIS A CA 1
ATOM 527 C C . HIS A 1 69 ? 6.786 6.067 1.547 1.00 95.06 69 HIS A C 1
ATOM 529 O O . HIS A 1 69 ? 7.837 6.353 0.984 1.00 95.06 69 HIS A O 1
ATOM 535 N N . LYS A 1 70 ? 6.372 6.700 2.652 1.00 95.44 70 LYS A N 1
ATOM 536 C CA . LYS A 1 70 ? 7.098 7.821 3.248 1.00 95.44 70 LYS A CA 1
ATOM 537 C C . LYS A 1 70 ? 8.546 7.435 3.551 1.00 95.44 70 LYS A C 1
ATOM 539 O O . LYS A 1 70 ? 9.447 8.180 3.181 1.00 95.44 70 LYS A O 1
ATOM 544 N N . ARG A 1 71 ? 8.770 6.290 4.208 1.00 95.38 71 ARG A N 1
ATOM 545 C CA . ARG A 1 71 ? 10.119 5.832 4.567 1.00 95.38 71 ARG A CA 1
ATOM 546 C C . ARG A 1 71 ? 10.966 5.581 3.319 1.00 95.38 71 ARG A C 1
ATOM 548 O O . ARG A 1 71 ? 12.087 6.071 3.243 1.00 95.38 71 ARG A O 1
ATOM 555 N N . SER A 1 72 ? 10.423 4.860 2.345 1.00 94.56 72 SER A N 1
ATOM 556 C CA . SER A 1 72 ? 11.128 4.503 1.107 1.00 94.56 72 SER A CA 1
ATOM 557 C C . SER A 1 72 ? 11.476 5.752 0.288 1.00 94.56 72 SER A C 1
ATOM 559 O O . SER A 1 72 ? 12.630 5.978 -0.062 1.00 94.56 72 SER A O 1
ATOM 561 N N . PHE A 1 73 ? 10.508 6.653 0.110 1.00 94.31 73 PHE A N 1
ATOM 562 C CA . PHE A 1 73 ? 10.689 7.928 -0.583 1.00 94.31 73 PHE A CA 1
ATOM 563 C C . PHE A 1 73 ? 11.720 8.837 0.097 1.00 94.31 73 PHE A C 1
ATOM 565 O O . PHE A 1 73 ? 12.459 9.560 -0.571 1.00 94.31 73 PHE A O 1
ATOM 572 N N . GLU A 1 74 ? 11.749 8.869 1.432 1.00 94.00 74 GLU A N 1
ATOM 573 C CA . GLU A 1 74 ? 12.675 9.722 2.181 1.00 94.00 74 GLU A CA 1
ATOM 574 C C . GLU A 1 74 ? 14.130 9.247 2.053 1.00 94.00 74 GLU A C 1
ATOM 576 O O . GLU A 1 74 ? 15.010 10.104 1.934 1.00 94.00 74 GLU A O 1
ATOM 581 N N . ASN A 1 75 ? 14.354 7.927 1.990 1.00 92.25 75 ASN A N 1
ATOM 582 C CA . ASN A 1 75 ? 15.675 7.292 1.854 1.00 92.25 75 ASN A CA 1
ATOM 583 C C . ASN A 1 75 ? 16.197 7.216 0.413 1.00 92.25 75 ASN A C 1
ATOM 585 O O . ASN A 1 75 ? 17.380 6.979 0.186 1.00 92.25 75 ASN A O 1
ATOM 589 N N . ARG A 1 76 ? 15.324 7.429 -0.564 1.00 89.31 76 ARG A N 1
ATOM 590 C CA . ARG A 1 76 ? 15.667 7.443 -1.980 1.00 89.31 76 ARG A CA 1
ATOM 591 C C . ARG A 1 76 ? 16.597 8.605 -2.349 1.00 89.31 76 ARG A C 1
ATOM 593 O O . ARG A 1 76 ? 16.351 9.752 -1.963 1.00 89.31 76 ARG A O 1
ATOM 600 N N . THR A 1 77 ? 17.615 8.316 -3.162 1.00 87.44 77 THR A N 1
ATOM 601 C CA . THR A 1 77 ? 18.560 9.317 -3.687 1.00 87.44 77 THR A CA 1
ATOM 602 C C . THR A 1 77 ? 17.952 10.157 -4.813 1.00 87.44 77 THR A C 1
ATOM 604 O O . THR A 1 77 ? 18.061 11.380 -4.773 1.00 87.44 77 THR A O 1
ATOM 607 N N . ASP A 1 78 ? 17.275 9.531 -5.782 1.00 86.81 78 ASP A N 1
ATOM 608 C CA . ASP A 1 78 ? 16.630 10.237 -6.896 1.00 86.81 78 ASP A CA 1
ATOM 609 C C . ASP A 1 78 ? 15.161 10.561 -6.598 1.00 86.81 78 ASP A C 1
ATOM 611 O O . ASP A 1 78 ? 14.325 9.673 -6.508 1.00 86.81 78 ASP A O 1
ATOM 615 N N . LYS A 1 79 ? 14.820 11.845 -6.477 1.00 85.19 79 LYS A N 1
ATOM 616 C CA . LYS A 1 79 ? 13.446 12.298 -6.198 1.00 85.19 79 LYS A CA 1
ATOM 617 C C . LYS A 1 79 ? 12.736 12.879 -7.424 1.00 85.19 79 LYS A C 1
ATOM 619 O O . LYS A 1 79 ? 11.777 13.627 -7.257 1.00 85.19 79 LYS A O 1
ATOM 624 N N . SER A 1 80 ? 13.203 12.540 -8.626 1.00 84.75 80 SER A N 1
ATOM 625 C CA . SER A 1 80 ? 12.650 12.999 -9.907 1.00 84.75 80 SER A CA 1
ATOM 626 C C . SER A 1 80 ? 11.200 12.555 -10.141 1.00 84.75 80 SER A C 1
ATOM 628 O O . SER A 1 80 ? 10.395 13.327 -10.657 1.00 84.75 80 SER A O 1
ATOM 630 N N . SER A 1 81 ? 10.852 11.335 -9.727 1.00 86.38 81 SER A N 1
ATOM 631 C CA . SER A 1 81 ? 9.494 10.778 -9.776 1.00 86.38 81 SER A CA 1
ATOM 632 C C . SER A 1 81 ? 8.837 10.843 -8.403 1.00 86.38 81 SER A C 1
ATOM 634 O O . SER A 1 81 ? 9.508 10.659 -7.395 1.00 86.38 81 SER A O 1
ATOM 636 N N . GLU A 1 82 ? 7.523 11.026 -8.307 1.00 86.62 82 GLU A N 1
ATOM 637 C CA . GLU A 1 82 ? 6.826 10.878 -7.019 1.00 86.62 82 GLU A CA 1
ATOM 638 C C . GLU A 1 82 ? 6.429 9.422 -6.707 1.00 86.62 82 GLU A C 1
ATOM 640 O O . GLU A 1 82 ? 6.157 9.080 -5.555 1.00 86.62 82 GLU A O 1
ATOM 645 N N . TYR A 1 83 ? 6.444 8.558 -7.724 1.00 87.50 83 TYR A N 1
ATOM 646 C CA . TYR A 1 83 ? 6.086 7.145 -7.635 1.00 87.50 83 TYR A CA 1
ATOM 647 C C . TYR A 1 83 ? 7.298 6.286 -7.283 1.00 87.50 83 TYR A C 1
ATOM 649 O O . TYR A 1 83 ? 8.416 6.597 -7.696 1.00 87.50 83 TYR A O 1
ATOM 657 N N . LEU A 1 84 ? 7.039 5.201 -6.549 1.00 87.00 84 LEU A N 1
ATOM 658 C CA . LEU A 1 84 ? 8.024 4.178 -6.210 1.00 87.00 84 LEU A CA 1
ATOM 659 C C . LEU A 1 84 ? 7.711 2.881 -6.959 1.00 87.00 84 LEU A C 1
ATOM 661 O O . LEU A 1 84 ? 6.576 2.384 -6.908 1.00 87.00 84 LEU A O 1
ATOM 665 N N . ALA A 1 85 ? 8.725 2.325 -7.609 1.00 83.88 85 ALA A N 1
ATOM 666 C CA . ALA A 1 85 ? 8.729 0.957 -8.091 1.00 83.88 85 ALA A CA 1
ATOM 667 C C . ALA A 1 85 ? 8.801 -0.037 -6.916 1.00 83.88 85 ALA A C 1
ATOM 669 O O . ALA A 1 85 ? 9.097 0.324 -5.774 1.00 83.88 85 ALA A O 1
ATOM 670 N N . SER A 1 86 ? 8.464 -1.301 -7.179 1.00 82.25 86 SER A N 1
ATOM 671 C CA . SER A 1 86 ? 8.381 -2.335 -6.138 1.00 82.25 86 SER A CA 1
ATOM 672 C C . SER A 1 86 ? 9.737 -2.643 -5.493 1.00 82.25 86 SER A C 1
ATOM 674 O O . SER A 1 86 ? 9.785 -2.948 -4.305 1.00 82.25 86 SER A O 1
ATOM 676 N N . ASP A 1 87 ? 10.825 -2.534 -6.254 1.00 84.94 87 ASP A N 1
ATOM 677 C CA . ASP A 1 87 ? 12.215 -2.719 -5.816 1.00 84.94 87 ASP A CA 1
ATOM 678 C C . ASP A 1 87 ? 12.789 -1.505 -5.064 1.00 84.94 87 ASP A C 1
ATOM 680 O O . ASP A 1 87 ? 13.778 -1.635 -4.348 1.00 84.94 87 ASP A O 1
ATOM 684 N N . GLU A 1 88 ? 12.139 -0.342 -5.149 1.00 88.38 88 GLU A N 1
ATOM 685 C CA . GLU A 1 88 ? 12.468 0.839 -4.342 1.00 88.38 88 GLU A CA 1
ATOM 686 C C . GLU A 1 88 ? 11.827 0.805 -2.943 1.00 88.38 88 GLU A C 1
ATOM 688 O O . GLU A 1 88 ? 12.087 1.684 -2.113 1.00 88.38 88 GLU A O 1
ATOM 693 N N . LEU A 1 89 ? 10.954 -0.170 -2.660 1.00 90.56 89 LEU A N 1
ATOM 694 C CA . LEU A 1 89 ? 10.299 -0.280 -1.361 1.00 90.56 89 LEU A CA 1
ATOM 695 C C . LEU A 1 89 ? 11.251 -0.841 -0.307 1.00 90.56 89 LEU A C 1
ATOM 697 O O . LEU A 1 89 ? 11.802 -1.930 -0.437 1.00 90.56 89 LEU A O 1
ATOM 701 N N . LEU A 1 90 ? 11.353 -0.131 0.812 1.00 92.38 90 LEU A N 1
ATOM 702 C CA . LEU A 1 90 ? 12.006 -0.640 2.008 1.00 92.38 90 LEU A CA 1
ATOM 703 C C . LEU A 1 90 ? 11.098 -1.674 2.683 1.00 92.38 90 LEU A C 1
ATOM 705 O O . LEU A 1 90 ? 10.007 -1.326 3.149 1.00 92.38 90 LEU A O 1
ATOM 709 N N . LEU A 1 91 ? 11.551 -2.928 2.728 1.00 91.81 91 LEU A N 1
ATOM 710 C CA . LEU A 1 91 ? 10.785 -4.087 3.210 1.00 91.81 91 LEU A CA 1
ATOM 711 C C . LEU A 1 91 ? 11.066 -4.464 4.672 1.00 91.81 91 LEU A C 1
ATOM 713 O O . LEU A 1 91 ? 10.419 -5.349 5.228 1.00 91.81 91 LEU A O 1
ATOM 717 N N . ASP A 1 92 ? 12.012 -3.786 5.314 1.00 89.44 92 ASP A N 1
ATOM 718 C CA . ASP A 1 92 ? 12.372 -3.975 6.715 1.00 89.44 92 ASP A CA 1
ATOM 719 C C . ASP A 1 92 ? 11.286 -3.433 7.660 1.00 89.44 92 ASP A C 1
ATOM 721 O O . ASP A 1 92 ? 10.544 -2.514 7.326 1.00 89.44 92 ASP A O 1
ATOM 725 N N . ASP A 1 93 ? 11.183 -3.967 8.876 1.00 87.75 93 ASP A N 1
ATOM 726 C CA . ASP A 1 93 ? 10.373 -3.390 9.965 1.00 87.75 93 ASP A CA 1
ATOM 727 C C . ASP A 1 93 ? 8.894 -3.076 9.650 1.00 87.75 93 ASP A C 1
ATOM 729 O O . ASP A 1 93 ? 8.276 -2.210 10.281 1.00 87.75 93 ASP A O 1
ATOM 733 N N . ILE A 1 94 ? 8.283 -3.818 8.724 1.00 92.50 94 ILE A N 1
ATOM 734 C CA . ILE A 1 94 ? 6.846 -3.720 8.461 1.00 92.50 94 ILE A CA 1
ATOM 735 C C . ILE A 1 94 ? 6.082 -4.325 9.644 1.00 92.50 94 ILE A C 1
ATOM 737 O O . ILE A 1 94 ? 6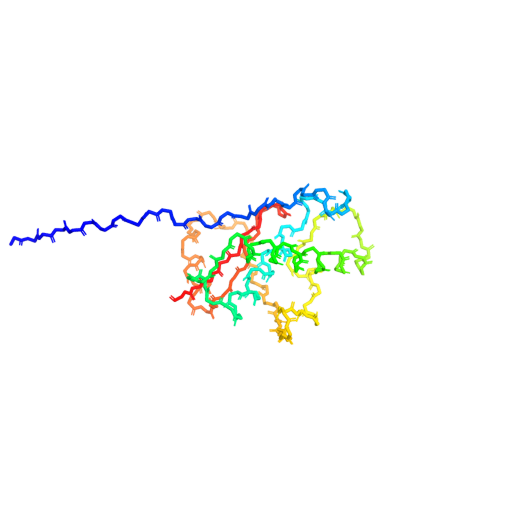.379 -5.428 10.108 1.00 92.50 94 ILE A O 1
ATOM 741 N N . LYS A 1 95 ? 5.082 -3.592 10.148 1.00 92.69 95 LYS A N 1
ATOM 742 C CA . LYS A 1 95 ? 4.233 -4.027 11.263 1.00 92.69 95 LYS A CA 1
ATOM 743 C C . LYS A 1 95 ? 2.757 -3.941 10.905 1.00 92.69 95 LYS A C 1
ATOM 745 O O . LYS A 1 95 ? 2.295 -2.901 10.437 1.00 92.69 95 LYS A O 1
ATOM 750 N N . VAL A 1 96 ? 2.025 -5.007 11.216 1.00 92.44 96 VAL A N 1
ATOM 751 C CA . VAL A 1 96 ? 0.561 -5.073 11.146 1.00 92.44 96 VAL A CA 1
ATOM 752 C C . VAL A 1 96 ? 0.049 -5.342 12.559 1.00 92.44 96 VAL A C 1
ATOM 754 O O . VAL A 1 96 ? 0.269 -6.415 13.125 1.00 92.44 96 VAL A O 1
ATOM 757 N N . GLY A 1 97 ? -0.564 -4.331 13.179 1.00 88.88 97 GLY A N 1
ATOM 758 C CA . GLY A 1 97 ? -0.861 -4.358 14.613 1.00 88.88 97 GLY A CA 1
ATOM 759 C C . GLY A 1 97 ? 0.418 -4.536 15.443 1.00 88.88 97 GLY A C 1
ATOM 760 O O . GLY A 1 97 ? 1.349 -3.737 15.341 1.00 88.88 97 GLY A O 1
ATOM 761 N N . SER A 1 98 ? 0.472 -5.595 16.253 1.00 87.81 98 SER A N 1
ATOM 762 C CA . SER A 1 98 ? 1.644 -5.966 17.060 1.00 87.81 98 SER A CA 1
ATOM 763 C C . SER A 1 98 ? 2.609 -6.936 16.364 1.00 87.81 98 SER A C 1
ATOM 765 O O . SER A 1 98 ? 3.671 -7.225 16.915 1.00 87.81 98 SER A O 1
ATOM 767 N N . LYS A 1 99 ? 2.276 -7.442 15.168 1.00 91.56 99 LYS A N 1
ATOM 768 C CA . LYS A 1 99 ? 3.080 -8.448 14.460 1.00 91.56 99 LYS A CA 1
ATOM 769 C C . LYS A 1 99 ? 4.071 -7.784 13.507 1.00 91.56 99 LYS A C 1
ATOM 771 O O . LYS A 1 99 ? 3.690 -6.904 12.735 1.00 91.56 99 LYS A O 1
ATOM 776 N N . LYS A 1 100 ? 5.332 -8.226 13.545 1.00 92.88 100 LYS A N 1
ATOM 777 C CA . LYS A 1 100 ? 6.340 -7.900 12.527 1.00 92.88 100 LYS A CA 1
ATOM 778 C C . LYS A 1 100 ? 6.157 -8.841 11.337 1.00 92.88 100 LYS A C 1
ATOM 780 O O . LYS A 1 100 ? 5.967 -10.037 11.543 1.00 92.88 100 LYS A O 1
ATOM 785 N N . ILE A 1 101 ? 6.194 -8.294 10.128 1.00 92.38 101 ILE A N 1
ATOM 786 C CA . ILE A 1 101 ? 6.113 -9.049 8.879 1.00 92.38 101 ILE A CA 1
ATOM 787 C C . ILE A 1 101 ? 7.474 -8.972 8.197 1.00 92.38 101 ILE A C 1
ATOM 789 O O . ILE A 1 101 ? 8.037 -7.887 8.050 1.00 92.38 101 ILE A O 1
ATOM 793 N N . GLU A 1 102 ? 7.998 -10.131 7.820 1.00 89.44 102 GLU A N 1
ATOM 794 C CA . GLU A 1 102 ? 9.216 -10.256 7.028 1.00 89.44 102 GLU A CA 1
ATOM 795 C C . GLU A 1 102 ? 8.821 -10.434 5.563 1.00 89.44 102 GLU A C 1
ATOM 797 O O . GLU A 1 102 ? 8.002 -11.296 5.236 1.00 89.44 102 GLU A O 1
ATOM 802 N N . CYS A 1 103 ? 9.373 -9.582 4.702 1.00 86.00 103 CYS A N 1
ATOM 803 C CA . CYS A 1 103 ? 9.088 -9.552 3.275 1.00 86.00 103 CYS A CA 1
ATOM 804 C C . CYS A 1 103 ? 10.403 -9.531 2.496 1.00 86.00 103 CYS A C 1
ATOM 806 O O . CYS A 1 103 ? 11.315 -8.778 2.834 1.00 86.00 103 CYS A O 1
ATOM 808 N N . GLU A 1 104 ? 10.456 -10.296 1.413 1.00 85.06 104 GLU A N 1
ATOM 809 C CA . GLU A 1 104 ? 11.534 -10.269 0.429 1.00 85.06 104 GLU A CA 1
ATOM 810 C C . GLU A 1 104 ? 10.909 -10.031 -0.948 1.00 85.06 104 GLU A C 1
ATOM 812 O O . GLU A 1 104 ? 9.916 -10.671 -1.301 1.00 85.06 104 GLU A O 1
ATOM 817 N N . ALA A 1 105 ? 11.450 -9.078 -1.710 1.00 80.62 105 ALA A N 1
ATOM 818 C CA . ALA A 1 105 ? 11.017 -8.848 -3.081 1.00 80.62 105 ALA A CA 1
ATOM 819 C C . ALA A 1 105 ? 11.813 -9.741 -4.028 1.00 80.62 105 ALA A C 1
ATOM 821 O O . ALA A 1 105 ? 13.042 -9.724 -4.028 1.00 80.62 105 ALA A O 1
ATOM 822 N N . VAL A 1 106 ? 11.091 -10.454 -4.889 1.00 79.06 106 VAL A N 1
ATOM 823 C CA . VAL A 1 106 ? 11.667 -11.137 -6.043 1.00 79.06 106 VAL A CA 1
ATOM 824 C C . VAL A 1 106 ? 11.086 -10.488 -7.290 1.00 79.06 106 VAL A C 1
ATOM 826 O O . VAL A 1 106 ? 9.886 -10.575 -7.543 1.00 79.06 106 VAL A O 1
ATOM 829 N N . SER A 1 107 ? 11.937 -9.799 -8.046 1.00 72.00 107 SER A N 1
ATOM 830 C CA . SER A 1 107 ? 11.543 -9.148 -9.294 1.00 72.00 107 SER A CA 1
ATOM 831 C C . SER A 1 107 ? 11.743 -10.109 -10.460 1.00 72.00 107 SER A C 1
ATOM 833 O O . SER A 1 107 ? 12.875 -10.452 -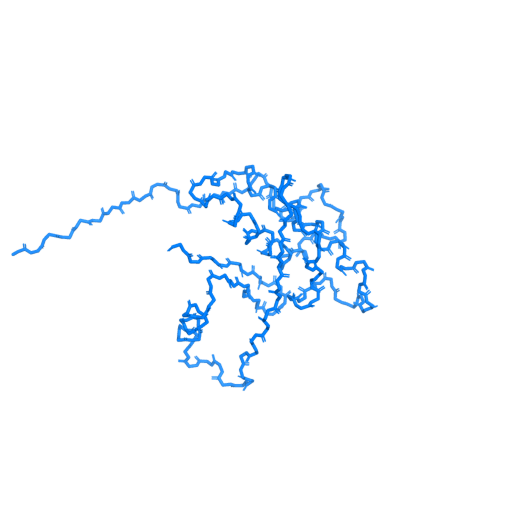10.797 1.00 72.00 107 SER A O 1
ATOM 835 N N . GLU A 1 108 ? 10.654 -10.518 -11.107 1.00 67.69 108 GLU A N 1
ATOM 836 C CA . GLU A 1 108 ? 10.713 -11.196 -12.402 1.00 67.69 108 GLU A CA 1
ATOM 837 C C . GLU A 1 108 ? 10.414 -10.182 -13.509 1.00 67.69 108 GLU A C 1
ATOM 839 O O . GLU A 1 108 ? 9.299 -9.674 -13.637 1.00 67.69 108 GLU A O 1
ATOM 844 N N . PHE A 1 109 ? 11.433 -9.846 -14.303 1.00 60.16 109 PHE A N 1
ATOM 845 C CA . PHE A 1 109 ? 11.251 -8.986 -15.467 1.00 60.16 109 PHE A CA 1
ATOM 846 C C . PHE A 1 109 ? 10.560 -9.786 -16.569 1.00 60.16 109 PHE A C 1
ATOM 848 O O . PHE A 1 109 ? 11.112 -10.760 -17.085 1.00 60.16 109 PHE A O 1
ATOM 855 N N . GLY A 1 110 ? 9.365 -9.350 -16.970 1.00 54.12 110 GLY A N 1
ATOM 856 C CA . GLY A 1 110 ? 8.771 -9.802 -18.220 1.00 54.12 110 GLY A CA 1
ATOM 857 C C . GLY A 1 110 ? 9.713 -9.423 -19.362 1.00 54.12 110 GLY A C 1
ATOM 858 O O . GLY A 1 110 ? 9.941 -8.239 -19.609 1.00 54.12 110 GLY A O 1
ATOM 859 N N . LEU A 1 111 ? 10.310 -10.432 -19.999 1.00 46.22 111 LEU A N 1
ATOM 860 C CA . LEU A 1 111 ? 11.265 -10.298 -21.098 1.00 46.22 111 LEU A CA 1
ATOM 861 C C . LEU A 1 111 ? 10.799 -9.222 -22.091 1.00 46.22 111 LEU A C 1
ATOM 863 O O . LEU A 1 111 ? 9.691 -9.288 -22.630 1.00 46.22 111 LEU A O 1
ATOM 867 N N . GLY A 1 112 ? 11.647 -8.212 -22.294 1.00 42.06 112 GLY A N 1
ATOM 868 C CA . GLY A 1 112 ? 11.349 -7.043 -23.111 1.00 42.06 112 GLY A CA 1
ATOM 869 C C . GLY A 1 112 ? 10.764 -7.382 -24.487 1.00 42.06 112 GLY A C 1
ATOM 870 O O . GLY A 1 112 ? 11.184 -8.319 -25.163 1.00 42.06 112 GLY A O 1
ATOM 871 N N . GLY A 1 113 ? 9.787 -6.579 -24.910 1.00 48.88 113 GLY A N 1
ATOM 872 C CA . GLY A 1 113 ? 9.345 -6.472 -26.305 1.00 48.88 113 GLY A CA 1
ATOM 873 C C . GLY A 1 113 ? 8.363 -7.528 -26.827 1.00 48.88 113 GLY A C 1
ATOM 874 O O . GLY A 1 113 ? 7.677 -7.239 -27.802 1.00 48.88 113 GLY A O 1
ATOM 875 N N . TYR A 1 114 ? 8.216 -8.698 -26.193 1.00 44.59 114 TYR A N 1
ATOM 876 C CA . TYR A 1 114 ? 7.389 -9.805 -26.727 1.00 44.59 114 TYR A CA 1
ATOM 877 C C . TYR A 1 114 ? 6.079 -10.080 -25.959 1.00 44.59 114 TYR A C 1
ATOM 879 O O . TYR A 1 114 ? 5.392 -11.070 -26.209 1.00 44.59 114 TYR A O 1
ATOM 887 N N . LEU A 1 115 ? 5.691 -9.192 -25.040 1.00 50.91 115 LEU A N 1
ATOM 888 C CA . LEU A 1 115 ? 4.665 -9.441 -24.016 1.00 50.91 115 LEU A CA 1
ATOM 889 C C . LEU A 1 115 ? 3.192 -9.335 -24.445 1.00 50.91 115 LEU A C 1
ATOM 891 O O . LEU A 1 115 ? 2.318 -9.351 -23.581 1.00 50.91 115 LEU A O 1
ATOM 895 N N . TYR A 1 116 ? 2.864 -9.253 -25.734 1.00 51.28 116 TYR A N 1
ATOM 896 C CA . TYR A 1 116 ? 1.450 -9.117 -26.110 1.00 51.28 116 TYR A CA 1
ATOM 897 C C . TYR A 1 116 ? 0.687 -10.448 -26.190 1.00 51.28 116 TYR A C 1
ATOM 899 O O . TYR A 1 116 ? -0.538 -10.452 -26.116 1.00 51.28 116 TYR A O 1
ATOM 907 N N . TYR A 1 117 ? 1.370 -11.591 -26.322 1.00 52.44 117 TYR A N 1
ATOM 908 C CA . TYR A 1 117 ? 0.679 -12.796 -26.795 1.00 52.44 117 TYR A CA 1
ATOM 909 C C . TYR A 1 117 ? 0.051 -13.676 -25.717 1.00 52.44 117 TYR A C 1
ATOM 911 O O . TYR A 1 117 ? -0.827 -14.460 -26.069 1.00 52.44 117 TYR A O 1
ATOM 919 N N . ASN A 1 118 ? 0.407 -13.551 -24.429 1.00 70.94 118 ASN A N 1
ATOM 920 C CA . ASN A 1 118 ? -0.353 -14.263 -23.395 1.00 70.94 118 ASN A CA 1
ATOM 921 C C . ASN A 1 118 ? -0.130 -13.758 -21.954 1.00 70.94 118 ASN A C 1
ATOM 923 O O . ASN A 1 118 ? 0.491 -14.436 -21.135 1.00 70.94 118 ASN A O 1
ATOM 927 N N . LEU A 1 119 ? -0.674 -12.583 -21.610 1.00 73.25 119 LEU A N 1
ATOM 928 C CA . LEU A 1 119 ? -0.712 -12.100 -20.217 1.00 73.25 119 LEU A CA 1
ATOM 929 C C . LEU A 1 119 ? -1.316 -13.148 -19.266 1.00 73.25 119 LEU A C 1
ATOM 931 O O . LEU A 1 119 ? -0.855 -13.288 -18.139 1.00 73.25 119 LEU A O 1
ATOM 935 N N . VAL A 1 120 ? -2.313 -13.908 -19.731 1.00 77.38 120 VAL A N 1
ATOM 936 C CA . VAL A 1 120 ? -2.964 -14.964 -18.943 1.00 77.38 120 VAL A CA 1
ATOM 937 C C . VAL A 1 120 ? -1.968 -16.059 -18.570 1.00 77.38 120 VAL A C 1
ATOM 939 O O . VAL A 1 120 ? -1.910 -16.449 -17.410 1.00 77.38 120 VAL A O 1
ATOM 942 N N . GLN A 1 121 ? -1.148 -16.517 -19.517 1.00 78.25 121 GLN A N 1
ATOM 943 C CA . GLN A 1 121 ? -0.112 -17.512 -19.244 1.00 78.25 121 GLN A CA 1
ATOM 944 C C . GLN A 1 121 ? 0.981 -16.962 -18.326 1.00 78.25 121 GLN A C 1
ATOM 946 O O . GLN A 1 121 ? 1.381 -17.655 -17.402 1.00 78.25 121 GLN A O 1
ATOM 951 N N . LEU A 1 122 ? 1.426 -15.717 -18.534 1.00 77.69 122 LEU A N 1
ATOM 952 C CA . LEU A 1 122 ? 2.434 -15.094 -17.671 1.00 77.69 122 LEU A CA 1
ATOM 953 C C . LEU A 1 122 ? 1.946 -14.992 -16.220 1.00 77.69 122 LEU A C 1
ATOM 955 O O . LEU A 1 122 ? 2.655 -15.382 -15.297 1.00 77.69 122 LEU A O 1
ATOM 959 N N . VAL A 1 123 ? 0.724 -14.491 -16.027 1.00 79.50 123 VAL A N 1
ATOM 960 C CA . VAL A 1 123 ? 0.086 -14.413 -14.709 1.00 79.50 123 VAL A CA 1
ATOM 961 C C . VAL A 1 123 ? -0.098 -15.815 -14.127 1.00 79.50 123 VAL A C 1
ATOM 963 O O . VAL A 1 123 ? 0.196 -16.018 -12.955 1.00 79.50 123 VAL A O 1
ATOM 966 N N . GLY A 1 124 ? -0.518 -16.789 -14.941 1.00 80.38 124 GLY A N 1
ATOM 967 C CA . GLY A 1 124 ? -0.643 -18.191 -14.543 1.00 80.38 124 GLY A CA 1
ATOM 968 C C . GLY A 1 124 ? 0.667 -18.763 -14.000 1.00 80.38 124 GLY A C 1
ATOM 969 O O . GLY A 1 124 ? 0.713 -19.192 -12.854 1.00 80.38 124 GLY A O 1
ATOM 970 N N . THR A 1 125 ? 1.749 -18.687 -14.775 1.00 81.88 125 THR A N 1
ATOM 971 C CA . THR A 1 125 ? 3.073 -19.194 -14.381 1.00 81.88 125 THR A CA 1
ATOM 972 C C . THR A 1 125 ? 3.656 -18.450 -13.179 1.00 81.88 125 THR A C 1
ATOM 974 O O . THR A 1 125 ? 4.273 -19.067 -12.313 1.00 81.88 125 THR A O 1
ATOM 977 N N . PHE A 1 126 ? 3.426 -17.137 -13.066 1.00 82.81 126 PHE A N 1
ATOM 978 C CA . PHE A 1 126 ? 3.802 -16.388 -11.866 1.00 82.81 126 PHE A CA 1
ATOM 979 C C . PHE A 1 126 ? 3.123 -16.974 -10.621 1.00 82.81 126 PHE A C 1
ATOM 981 O O . PHE A 1 126 ? 3.771 -17.219 -9.606 1.00 82.81 126 PHE A O 1
ATOM 988 N N . PHE A 1 127 ? 1.824 -17.252 -10.713 1.00 83.81 127 PHE A N 1
ATOM 989 C CA . PHE A 1 127 ? 1.033 -17.768 -9.602 1.00 83.81 127 PHE A CA 1
ATOM 990 C C . PHE A 1 127 ? 1.182 -19.273 -9.341 1.00 83.81 127 PHE A C 1
ATOM 992 O O . PHE A 1 127 ? 0.858 -19.731 -8.248 1.00 83.81 127 PHE A O 1
ATOM 999 N N . GLU A 1 128 ? 1.736 -20.036 -10.284 1.00 84.75 128 GLU A N 1
ATOM 1000 C CA . GLU A 1 128 ? 2.244 -21.390 -10.024 1.00 84.75 128 GLU A CA 1
ATOM 1001 C C . GLU A 1 128 ? 3.444 -21.368 -9.064 1.00 84.75 128 GLU A C 1
ATOM 1003 O O . GLU A 1 128 ? 3.662 -22.321 -8.316 1.00 84.75 128 GLU A O 1
ATOM 1008 N N . LYS A 1 129 ? 4.220 -20.277 -9.072 1.00 84.31 129 LYS A N 1
ATOM 1009 C CA . LYS A 1 129 ? 5.450 -20.132 -8.287 1.00 84.31 129 LYS A CA 1
ATOM 1010 C C . LYS A 1 129 ? 5.264 -19.320 -7.006 1.00 84.31 129 LYS A C 1
ATOM 1012 O O . LYS A 1 129 ? 5.894 -19.624 -5.994 1.00 84.31 129 LYS A O 1
ATOM 1017 N N . TYR A 1 130 ? 4.421 -18.292 -7.039 1.00 84.75 130 TYR A N 1
ATOM 1018 C CA . TYR A 1 130 ? 4.265 -17.327 -5.954 1.00 84.75 130 TYR A CA 1
ATOM 1019 C C . TYR A 1 130 ? 2.812 -17.223 -5.497 1.00 84.75 130 TYR A C 1
ATOM 1021 O O . TYR A 1 130 ? 1.914 -16.996 -6.295 1.00 84.75 130 TYR A O 1
ATOM 1029 N N . SER A 1 131 ? 2.574 -17.296 -4.186 1.00 84.56 131 SER A N 1
ATOM 1030 C CA . SER A 1 131 ? 1.227 -17.128 -3.610 1.00 84.56 131 SER A CA 1
ATOM 1031 C C . SER A 1 131 ? 0.757 -15.666 -3.556 1.00 84.56 131 SER A C 1
ATOM 1033 O O . SER A 1 131 ? -0.428 -15.400 -3.354 1.00 84.56 131 SER A O 1
ATOM 1035 N N . TYR A 1 132 ? 1.685 -14.719 -3.719 1.00 85.31 132 TYR A N 1
ATOM 1036 C CA . TYR A 1 132 ? 1.460 -13.281 -3.595 1.00 85.31 132 TYR A CA 1
ATOM 1037 C C . TYR A 1 132 ? 2.210 -12.539 -4.701 1.00 85.31 132 TYR A C 1
ATOM 1039 O O . TYR A 1 132 ? 3.340 -12.900 -5.027 1.00 85.31 132 TYR A O 1
ATOM 1047 N N . GLY A 1 133 ? 1.612 -11.480 -5.244 1.00 85.62 133 GLY A N 1
ATOM 1048 C CA . GLY A 1 133 ? 2.244 -10.671 -6.285 1.00 85.62 133 GLY A CA 1
ATOM 1049 C C . GLY A 1 133 ? 1.790 -9.220 -6.285 1.00 85.62 133 GLY A C 1
ATOM 1050 O O . GLY A 1 133 ? 0.647 -8.912 -5.941 1.00 85.62 133 GLY A O 1
ATOM 1051 N N . ILE A 1 134 ? 2.697 -8.335 -6.701 1.00 86.06 134 ILE A N 1
ATOM 1052 C CA . ILE A 1 134 ? 2.404 -6.936 -7.016 1.00 86.06 134 ILE A CA 1
ATOM 1053 C C . ILE A 1 134 ? 2.626 -6.749 -8.514 1.00 86.06 134 ILE A C 1
ATOM 1055 O O . ILE A 1 134 ? 3.735 -6.942 -9.007 1.00 86.06 134 ILE A O 1
ATOM 1059 N N . PHE A 1 135 ? 1.579 -6.347 -9.227 1.00 83.44 135 PHE A N 1
ATOM 1060 C CA . PHE A 1 135 ? 1.641 -6.011 -10.643 1.00 83.44 135 PHE A CA 1
ATOM 1061 C C . PHE A 1 135 ? 1.579 -4.504 -10.804 1.00 83.44 135 PHE A C 1
ATOM 1063 O O . PHE A 1 135 ? 0.622 -3.866 -10.363 1.00 83.44 135 PHE A O 1
ATOM 1070 N N . THR A 1 136 ? 2.580 -3.949 -11.476 1.00 76.19 136 THR A N 1
ATOM 1071 C CA . THR A 1 136 ? 2.672 -2.515 -11.739 1.00 76.19 136 THR A CA 1
ATOM 1072 C C . THR A 1 136 ? 2.604 -2.275 -13.240 1.00 76.19 136 THR A C 1
ATOM 1074 O O . THR A 1 136 ? 3.340 -2.886 -14.012 1.00 76.19 136 THR A O 1
ATOM 1077 N N . PHE A 1 137 ? 1.730 -1.366 -13.660 1.00 72.75 137 PHE A N 1
ATOM 1078 C CA . PHE A 1 137 ? 1.604 -0.904 -15.035 1.00 72.75 137 PHE A CA 1
ATOM 1079 C C . PHE A 1 137 ? 1.923 0.592 -15.100 1.00 72.75 137 PHE A C 1
ATOM 1081 O O . PHE A 1 137 ? 1.329 1.404 -14.382 1.00 72.75 137 PHE A O 1
ATOM 1088 N N . ASN A 1 138 ? 2.888 0.957 -15.951 1.00 68.25 138 ASN A N 1
ATOM 1089 C CA . ASN A 1 138 ? 3.361 2.333 -16.149 1.00 68.25 138 ASN A CA 1
ATOM 1090 C C . ASN A 1 138 ? 3.719 3.081 -14.848 1.00 68.25 138 ASN A C 1
ATOM 1092 O O . ASN A 1 138 ? 3.517 4.290 -14.771 1.00 68.25 138 ASN A O 1
ATOM 1096 N N . ASN A 1 139 ? 4.188 2.377 -13.808 1.00 61.72 139 ASN A N 1
ATOM 1097 C CA . ASN A 1 139 ? 4.569 2.921 -12.489 1.00 61.72 139 ASN A CA 1
ATOM 1098 C C . ASN A 1 139 ? 3.490 3.727 -11.739 1.00 61.72 139 ASN A C 1
ATOM 1100 O O . ASN A 1 139 ? 3.764 4.286 -10.683 1.00 61.72 139 ASN A O 1
ATOM 1104 N N . THR A 1 140 ? 2.265 3.780 -12.260 1.00 60.88 140 THR A N 1
ATOM 1105 C CA . THR A 1 140 ? 1.164 4.591 -11.719 1.00 60.88 140 THR A CA 1
ATOM 1106 C C . THR A 1 140 ? -0.020 3.730 -11.298 1.00 60.88 140 THR A C 1
ATOM 1108 O O . THR A 1 140 ? -0.726 4.069 -10.349 1.00 60.88 140 THR A O 1
ATOM 1111 N N . SER A 1 141 ? -0.223 2.595 -11.970 1.00 60.34 141 SER A N 1
ATOM 1112 C CA . SER A 1 141 ? -1.293 1.647 -11.669 1.00 60.34 141 SER A CA 1
ATOM 1113 C C . SER A 1 141 ? -0.699 0.397 -11.043 1.00 60.34 141 SER A C 1
ATOM 1115 O O . SER A 1 141 ? -0.029 -0.370 -11.730 1.00 60.34 141 SER A O 1
ATOM 1117 N N . THR A 1 142 ? -0.953 0.189 -9.753 1.00 68.81 142 THR A N 1
ATOM 1118 C CA . THR A 1 142 ? -0.421 -0.960 -9.017 1.00 68.81 142 THR A CA 1
ATOM 1119 C C . THR A 1 142 ? -1.549 -1.778 -8.409 1.00 68.81 142 THR A C 1
ATOM 1121 O O . THR A 1 142 ? -2.437 -1.233 -7.754 1.00 68.81 142 THR A O 1
ATOM 1124 N N . LEU A 1 143 ? -1.506 -3.091 -8.623 1.00 71.12 143 LEU A N 1
ATOM 1125 C CA . LEU A 1 143 ? -2.450 -4.065 -8.087 1.00 71.12 143 LEU A CA 1
ATOM 1126 C C . LEU A 1 143 ? -1.690 -5.089 -7.246 1.00 71.12 143 LEU A C 1
ATOM 1128 O O . LEU A 1 143 ? -0.638 -5.571 -7.656 1.00 71.12 143 LEU A O 1
ATOM 1132 N N . ALA A 1 144 ? -2.237 -5.437 -6.084 1.00 67.31 144 ALA A N 1
ATOM 1133 C CA . ALA A 1 144 ? -1.768 -6.567 -5.289 1.00 67.31 144 ALA A CA 1
ATOM 1134 C C . ALA A 1 144 ? -2.742 -7.730 -5.464 1.00 67.31 144 ALA A C 1
ATOM 1136 O O . ALA A 1 144 ? -3.954 -7.507 -5.496 1.00 67.31 144 ALA A O 1
ATOM 1137 N N . ASN A 1 145 ? -2.227 -8.951 -5.542 1.00 70.56 145 ASN A N 1
ATOM 1138 C CA . ASN A 1 145 ? -3.056 -10.144 -5.604 1.00 70.56 145 ASN A CA 1
ATOM 1139 C C . ASN A 1 145 ? -2.507 -11.244 -4.683 1.00 70.56 145 ASN A C 1
ATOM 1141 O O . ASN A 1 145 ? -1.291 -11.414 -4.559 1.00 70.56 145 ASN A O 1
ATOM 1145 N N . CYS A 1 146 ? -3.428 -11.973 -4.053 1.00 58.53 146 CYS A N 1
ATOM 1146 C CA . CYS A 1 146 ? -3.185 -13.119 -3.182 1.00 58.53 146 CYS A CA 1
ATOM 1147 C C . CYS A 1 146 ? -4.044 -14.281 -3.683 1.00 58.53 146 CYS A C 1
ATOM 1149 O O . CYS A 1 146 ? -5.237 -14.085 -3.923 1.00 58.53 146 CYS A O 1
ATOM 1151 N N . ILE A 1 147 ? -3.477 -15.480 -3.792 1.00 55.34 147 ILE A N 1
ATOM 1152 C CA . ILE A 1 147 ? -4.266 -16.696 -4.035 1.00 55.34 147 ILE A CA 1
ATOM 1153 C C . ILE A 1 147 ? -4.642 -17.323 -2.686 1.00 55.34 147 ILE A C 1
ATOM 1155 O O . ILE A 1 147 ? -3.764 -17.511 -1.843 1.00 55.34 147 ILE A O 1
ATOM 1159 N N . PHE A 1 148 ? -5.938 -17.603 -2.494 1.00 44.94 148 PHE A N 1
ATOM 1160 C CA . PHE A 1 148 ? -6.503 -18.333 -1.348 1.00 44.94 148 PHE A CA 1
ATOM 1161 C C . PHE A 1 148 ? -6.712 -19.804 -1.687 1.00 44.94 148 PHE A C 1
ATOM 1163 O O . PHE A 1 148 ? -7.144 -20.074 -2.832 1.00 44.94 148 PHE A O 1
#

Foldseek 3Di:
DDDDDDDDDDDPDAAAPDDQQDPVADNLLRLQLQLLLLVLVVQLCVVDPPVPDHNVNSVLSSVLSSVQLVVLQVPDPDNPDSHDDNVSTDQPQRDDPPDGDHDDDDDDDPPPDPPPPPPPVVVVVVVVPDQKDWDDDPRNDIHIDGDD

Solvent-accessible surface area (backbone atoms only — not comparable to full-atom values): 9333 Å² total; per-residue (Å²): 136,88,84,85,82,87,85,82,80,85,78,93,70,79,61,41,87,60,62,69,66,38,83,90,46,61,79,94,57,40,72,35,31,44,50,30,27,26,53,24,44,54,56,42,52,77,74,44,58,72,93,72,58,41,33,65,50,44,44,48,22,48,54,43,2,46,52,40,32,53,54,23,62,68,72,46,86,78,74,89,57,81,49,54,56,80,86,58,53,61,48,70,90,39,60,60,89,93,44,78,50,90,62,82,90,81,88,80,78,78,66,80,95,67,71,82,82,47,60,66,58,55,53,48,57,50,54,75,77,36,62,60,50,76,49,69,47,91,70,73,48,49,46,54,50,72,72,132